Protein AF-O97872-F1 (afdb_monomer_lite)

pLDDT: mean 94.35, std 6.73, range [67.06, 98.69]

Sequence (76 aa):
IKVIGGDDLSTLTGKNVLIVEDIIDTGKTMQTLLSLVKQYNPKMVKVASLLVKRTPRSVGYRPDFVGFEIPDKFVV

InterPro domains:
  IPR000836 Phosphoribosyltransferase domain [PF00156] (8-75)
  IPR000836 Phosphoribosyltransferase domain [cd06223] (12-69)
  IPR029057 Phosphoribosyltransferase-like [G3DSA:3.40.50.2020] (1-76)
  IPR029057 Phosphoribosyltransferase-like [SSF53271] (3-76)
  IPR050408 Hypoxanthine-guanine phosphoribosyltransferase [PTHR43340] (1-76)

Organism: Isoodon macrourus (NCBI:txid37698)

Radius of gyration: 13.33 Å; chains: 1; bounding box: 25×29×32 Å

Foldseek 3Di:
DDDDDPDDLLVQAQAAEEAEEAEDEQCPVVVVVVVVSVVSHHVHYFYAYAEYEPDPSHPPDDGPHYNDYDYPDDDD

Structure (mmCIF, N/CA/C/O backbone):
data_AF-O97872-F1
#
_entry.id   AF-O97872-F1
#
loop_
_atom_site.group_PDB
_atom_site.id
_atom_site.type_symbol
_atom_site.label_atom_id
_atom_site.label_alt_id
_atom_site.label_comp_id
_atom_site.label_asym_id
_atom_site.label_entity_id
_atom_site.label_seq_id
_atom_site.pdbx_PDB_ins_code
_atom_site.Cartn_x
_atom_site.Cartn_y
_atom_site.Cartn_z
_atom_site.occupancy
_atom_site.B_iso_or_equiv
_atom_site.auth_seq_id
_atom_site.auth_comp_id
_atom_site.auth_asym_id
_atom_site.auth_atom_id
_atom_site.pdbx_PDB_model_num
ATOM 1 N N . ILE A 1 1 ? 9.288 5.820 8.557 1.00 67.06 1 ILE A N 1
ATOM 2 C CA . ILE A 1 1 ? 8.279 6.639 7.843 1.00 67.06 1 ILE A CA 1
ATOM 3 C C . ILE A 1 1 ? 7.884 7.805 8.732 1.00 67.06 1 ILE A C 1
ATOM 5 O O . ILE A 1 1 ? 7.717 7.596 9.926 1.00 67.06 1 ILE A O 1
ATOM 9 N N . LYS A 1 2 ? 7.798 9.014 8.179 1.00 76.00 2 LYS A N 1
ATOM 10 C CA . LYS A 1 2 ? 7.282 10.193 8.880 1.00 76.00 2 LYS A CA 1
ATOM 11 C C . LYS A 1 2 ? 5.961 10.549 8.214 1.00 76.00 2 LYS A C 1
ATOM 13 O O . LYS A 1 2 ? 5.955 10.787 7.011 1.00 76.00 2 LYS A O 1
ATOM 18 N N . VAL A 1 3 ? 4.870 10.530 8.971 1.00 79.88 3 VAL A N 1
ATOM 19 C CA . VAL A 1 3 ? 3.570 10.983 8.473 1.00 79.88 3 VAL A CA 1
ATOM 20 C C . VAL A 1 3 ? 3.506 12.489 8.681 1.00 79.88 3 VAL A C 1
ATOM 22 O O . VAL A 1 3 ? 3.791 12.976 9.773 1.00 79.88 3 VAL A O 1
ATOM 25 N N . ILE A 1 4 ? 3.209 13.221 7.614 1.00 82.81 4 ILE A N 1
ATOM 26 C CA . ILE A 1 4 ? 3.028 14.671 7.636 1.00 82.81 4 ILE A CA 1
ATOM 27 C C . ILE A 1 4 ? 1.619 14.918 7.109 1.00 82.81 4 ILE A C 1
ATOM 29 O O . ILE A 1 4 ? 1.298 14.499 6.001 1.00 82.81 4 ILE A O 1
ATOM 33 N N . GLY A 1 5 ? 0.777 15.551 7.918 1.00 78.50 5 GLY A N 1
ATOM 34 C CA . GLY A 1 5 ? -0.623 15.809 7.602 1.00 78.50 5 GLY A CA 1
ATOM 35 C C . GLY A 1 5 ? -1.201 16.871 8.531 1.00 78.50 5 GLY A C 1
ATOM 36 O O . GLY A 1 5 ? -0.565 17.234 9.520 1.00 78.50 5 GLY A O 1
ATOM 37 N N . GLY A 1 6 ? -2.379 17.389 8.178 1.00 70.88 6 GLY A N 1
ATOM 38 C CA . GLY A 1 6 ? -3.075 18.413 8.966 1.00 70.88 6 GLY A CA 1
ATOM 39 C C . GLY A 1 6 ? -3.700 17.886 10.261 1.00 70.88 6 GLY A C 1
ATOM 40 O O . GLY A 1 6 ? -3.869 18.660 11.196 1.00 70.88 6 GLY A O 1
ATOM 41 N N . ASP A 1 7 ? -3.977 16.581 10.331 1.00 71.75 7 ASP A N 1
ATOM 42 C CA . ASP A 1 7 ? -4.681 15.939 11.442 1.00 71.75 7 ASP A CA 1
ATOM 43 C C . ASP A 1 7 ? -3.802 14.915 12.172 1.00 71.75 7 ASP A C 1
ATOM 45 O O . ASP A 1 7 ? -2.955 14.241 11.577 1.00 71.75 7 ASP A O 1
ATOM 49 N N . ASP A 1 8 ? -4.042 14.770 13.476 1.00 84.12 8 ASP A N 1
ATOM 50 C CA . ASP A 1 8 ? -3.446 13.720 14.301 1.00 84.12 8 ASP A CA 1
ATOM 51 C C . ASP A 1 8 ? -3.993 12.338 13.901 1.00 84.12 8 ASP A C 1
ATOM 53 O O . ASP A 1 8 ? -5.195 12.153 13.690 1.00 84.12 8 ASP A O 1
ATOM 57 N N . LEU A 1 9 ? -3.118 11.333 13.850 1.00 87.50 9 LEU A N 1
ATOM 58 C CA . LEU A 1 9 ? -3.475 9.949 13.541 1.00 87.50 9 LEU A CA 1
ATOM 59 C C . LEU A 1 9 ? -4.431 9.332 14.575 1.00 87.50 9 LEU A C 1
ATOM 61 O O . LEU A 1 9 ? -5.140 8.380 14.252 1.00 87.50 9 LEU A O 1
ATOM 65 N N . SER A 1 10 ? -4.517 9.888 15.789 1.00 89.25 10 SER A N 1
ATOM 66 C CA . SER A 1 10 ? -5.516 9.483 16.792 1.00 89.25 10 SER A CA 1
ATOM 67 C C . SER A 1 10 ? -6.964 9.592 16.290 1.00 89.25 10 SER A C 1
ATOM 69 O O . SER A 1 10 ? -7.823 8.801 16.696 1.00 89.25 10 SER A O 1
ATOM 71 N N . THR A 1 11 ? -7.229 10.490 15.335 1.00 92.31 11 THR A N 1
ATOM 72 C CA . THR A 1 11 ? -8.549 10.687 14.711 1.00 92.31 11 THR A CA 1
ATOM 73 C C . THR A 1 11 ? -9.037 9.478 13.904 1.00 92.31 11 THR A C 1
ATOM 75 O O . THR A 1 11 ? -10.234 9.362 13.623 1.00 92.31 11 THR A O 1
ATOM 78 N N . LEU A 1 12 ? -8.141 8.543 13.569 1.00 94.00 12 LEU A N 1
ATOM 79 C CA . LEU A 1 12 ? -8.466 7.317 12.839 1.00 94.00 12 LEU A CA 1
ATOM 80 C C . LEU A 1 12 ? -9.211 6.283 13.697 1.00 94.00 12 LEU A C 1
ATOM 82 O O . LEU A 1 12 ? -9.792 5.343 13.147 1.00 94.00 12 LEU A O 1
ATOM 86 N N . THR A 1 13 ? -9.230 6.454 15.022 1.00 96.69 13 THR A N 1
ATOM 87 C CA . THR A 1 13 ? -9.872 5.522 15.958 1.00 96.69 13 THR A CA 1
ATOM 88 C C . THR A 1 13 ? -11.330 5.265 15.577 1.00 96.69 13 THR A C 1
ATOM 90 O O . THR A 1 13 ? -12.136 6.186 15.431 1.00 96.69 13 THR A O 1
ATOM 93 N N . GLY A 1 14 ? -11.687 3.991 15.398 1.00 97.69 14 GLY A N 1
ATOM 94 C CA . GLY A 1 14 ? -13.047 3.575 15.043 1.00 97.69 14 GLY A CA 1
ATOM 95 C C . GLY A 1 14 ? -13.510 3.970 13.631 1.00 97.69 14 GLY A C 1
ATOM 96 O O . GLY A 1 14 ? -14.669 3.729 13.285 1.00 97.69 14 GLY A O 1
ATOM 97 N N . LYS A 1 15 ? -12.639 4.544 12.790 1.00 97.06 15 LYS A N 1
ATOM 98 C CA . LYS A 1 15 ? -12.955 4.911 11.402 1.00 97.06 15 LYS A CA 1
ATOM 99 C C . LYS A 1 15 ? -12.641 3.778 10.429 1.00 97.06 15 LYS A C 1
ATOM 101 O O . LYS A 1 15 ? -11.791 2.927 10.687 1.00 97.06 15 LYS A O 1
ATOM 106 N N . ASN A 1 16 ? -13.320 3.788 9.286 1.00 98.00 16 ASN A N 1
ATOM 107 C CA . ASN A 1 16 ? -12.901 3.005 8.128 1.00 98.00 16 ASN A CA 1
ATOM 108 C C . ASN A 1 16 ? -11.887 3.841 7.343 1.00 98.00 16 ASN A C 1
ATOM 110 O O . ASN A 1 16 ? -12.210 4.949 6.923 1.00 98.00 16 ASN A O 1
ATOM 114 N N . VAL A 1 17 ? -10.679 3.320 7.163 1.00 96.94 17 VAL A N 1
ATOM 115 C CA . VAL A 1 17 ? -9.556 4.019 6.535 1.00 96.94 17 VAL A CA 1
ATOM 116 C C . VAL A 1 17 ? -9.240 3.360 5.197 1.00 96.94 17 VAL A C 1
ATOM 118 O O . VAL A 1 17 ? -9.031 2.148 5.136 1.00 96.94 17 VAL A O 1
ATOM 121 N N . LEU A 1 18 ? -9.184 4.159 4.132 1.00 97.81 18 LEU A N 1
ATOM 122 C CA . LEU A 1 18 ? -8.660 3.748 2.832 1.00 97.81 18 LEU A CA 1
ATOM 123 C C . LEU A 1 18 ? -7.324 4.452 2.607 1.00 97.81 18 LEU A C 1
ATOM 125 O O . LEU A 1 18 ? -7.275 5.675 2.519 1.00 97.81 18 LEU A O 1
ATOM 129 N N . ILE A 1 19 ? -6.251 3.676 2.517 1.00 96.94 19 ILE A N 1
ATOM 130 C CA . ILE A 1 19 ? -4.938 4.175 2.111 1.00 96.94 19 ILE A CA 1
ATOM 131 C C . ILE A 1 19 ? -4.873 4.097 0.587 1.00 96.94 19 ILE A C 1
ATOM 133 O O . ILE A 1 19 ? -5.170 3.046 0.017 1.00 96.94 19 ILE A O 1
ATOM 137 N N . VAL A 1 20 ? -4.495 5.198 -0.059 1.00 97.81 20 VAL A N 1
ATOM 138 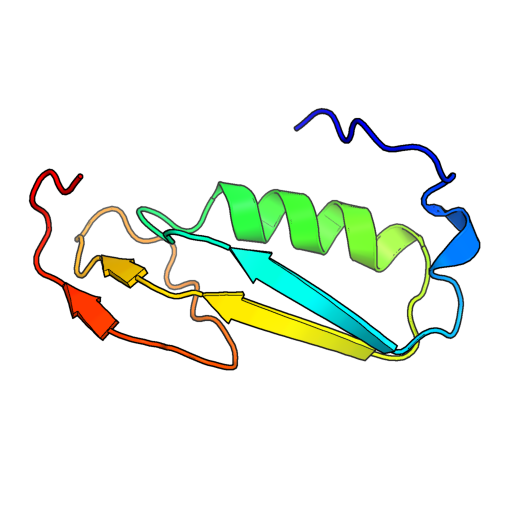C CA . VAL A 1 20 ? -4.361 5.287 -1.516 1.00 97.81 20 VAL A CA 1
ATOM 139 C C . VAL A 1 20 ? -2.901 5.561 -1.852 1.00 97.81 20 VAL A C 1
ATOM 141 O O . VAL A 1 20 ? -2.356 6.574 -1.42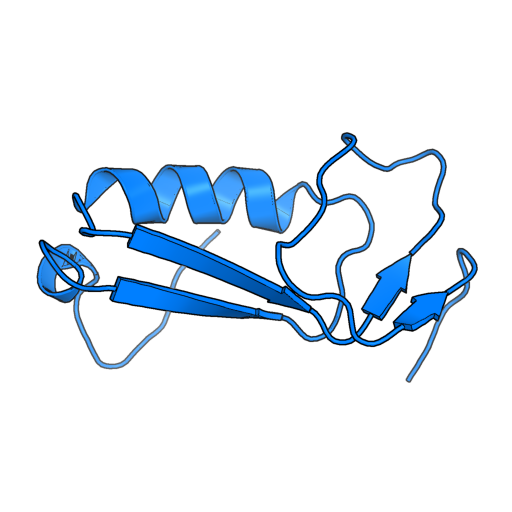7 1.00 97.81 20 VAL A O 1
ATOM 144 N N . GLU A 1 21 ? -2.287 4.653 -2.602 1.00 96.56 21 GLU A N 1
ATOM 145 C CA . GLU A 1 21 ? -0.897 4.740 -3.058 1.00 96.56 21 GLU A CA 1
ATOM 146 C C . GLU A 1 21 ? -0.836 4.830 -4.583 1.00 96.56 21 GLU A C 1
ATOM 148 O O . GLU A 1 21 ? -1.626 4.212 -5.304 1.00 96.56 21 GLU A O 1
ATOM 153 N N . ASP A 1 22 ? 0.158 5.543 -5.088 1.00 97.56 22 ASP A N 1
ATOM 154 C CA . ASP A 1 22 ? 0.477 5.569 -6.510 1.00 97.56 22 ASP A CA 1
ATOM 155 C C . ASP A 1 22 ? 1.106 4.239 -6.958 1.00 97.56 22 ASP A C 1
ATOM 157 O O . ASP A 1 22 ? 0.666 3.642 -7.943 1.00 97.56 22 ASP A O 1
ATOM 161 N N . ILE A 1 23 ? 2.083 3.722 -6.209 1.00 97.81 23 ILE A N 1
ATOM 162 C CA . ILE A 1 23 ? 2.840 2.532 -6.583 1.00 97.81 23 ILE A CA 1
ATOM 163 C C . ILE A 1 23 ? 3.306 1.694 -5.390 1.00 97.81 23 ILE A C 1
ATOM 165 O O . ILE A 1 23 ? 3.968 2.147 -4.460 1.00 97.81 23 ILE A O 1
ATOM 169 N N . ILE A 1 24 ? 3.070 0.389 -5.485 1.00 97.94 24 ILE A N 1
ATOM 170 C CA . ILE A 1 24 ? 3.693 -0.617 -4.631 1.00 97.94 24 ILE A CA 1
ATOM 171 C C . ILE A 1 24 ? 4.797 -1.315 -5.423 1.00 97.94 24 ILE A C 1
ATOM 173 O O . ILE A 1 24 ? 4.537 -2.103 -6.334 1.00 97.94 24 ILE A O 1
ATOM 177 N N . ASP A 1 25 ? 6.044 -1.037 -5.040 1.00 97.31 25 ASP A N 1
ATOM 178 C CA . ASP A 1 25 ? 7.232 -1.728 -5.551 1.00 97.31 25 ASP A CA 1
ATOM 179 C C . ASP A 1 25 ? 7.532 -2.974 -4.696 1.00 97.31 25 ASP A C 1
ATOM 181 O O . ASP A 1 25 ? 6.953 -4.042 -4.885 1.00 97.31 25 ASP A O 1
ATOM 185 N N . THR A 1 26 ? 8.371 -2.827 -3.669 1.00 97.62 26 THR A N 1
ATOM 186 C CA . THR A 1 26 ? 8.714 -3.948 -2.782 1.00 97.62 26 THR A CA 1
ATOM 187 C C . THR A 1 26 ? 7.621 -4.263 -1.767 1.00 97.62 26 THR A C 1
ATOM 189 O O . THR A 1 26 ? 7.557 -5.390 -1.298 1.00 97.62 26 THR A O 1
ATOM 192 N N . GLY A 1 27 ? 6.781 -3.289 -1.397 1.00 96.88 27 GLY A N 1
ATOM 193 C CA . GLY A 1 27 ? 5.763 -3.418 -0.342 1.00 96.88 27 GLY A CA 1
ATOM 194 C C . GLY A 1 27 ? 6.232 -3.076 1.080 1.00 96.88 27 GLY A C 1
ATOM 195 O O . GLY A 1 27 ? 5.420 -3.070 2.004 1.00 96.88 27 GLY A O 1
ATOM 196 N N . LYS A 1 28 ? 7.512 -2.731 1.284 1.00 96.81 28 LYS A N 1
ATOM 197 C CA . LYS A 1 28 ? 8.055 -2.392 2.617 1.00 96.81 28 LYS A CA 1
ATOM 198 C C . LYS A 1 28 ? 7.421 -1.136 3.232 1.00 96.81 28 LYS A C 1
ATOM 200 O O . LYS A 1 28 ? 7.156 -1.111 4.437 1.00 96.81 28 LYS A O 1
ATOM 205 N N . THR A 1 29 ? 7.141 -0.118 2.412 1.00 95.75 29 THR A N 1
ATOM 206 C CA . THR A 1 29 ? 6.434 1.101 2.848 1.00 95.75 29 THR A CA 1
ATOM 207 C C . THR A 1 29 ? 5.079 0.740 3.436 1.00 95.75 29 THR A C 1
ATOM 209 O O . THR A 1 29 ? 4.791 1.113 4.570 1.00 95.75 29 THR A O 1
ATOM 212 N N . MET A 1 30 ? 4.306 -0.086 2.725 1.00 96.44 30 MET A N 1
ATOM 213 C CA . MET A 1 30 ? 2.981 -0.508 3.166 1.00 96.44 30 MET A CA 1
ATOM 214 C C . MET A 1 30 ? 3.006 -1.353 4.434 1.00 96.44 30 MET A C 1
ATOM 216 O O . MET A 1 30 ? 2.196 -1.110 5.324 1.00 96.44 30 MET A O 1
ATOM 220 N N . GLN A 1 31 ? 3.950 -2.289 4.581 1.00 94.94 31 GLN A N 1
ATOM 221 C CA . GLN A 1 31 ? 4.090 -3.042 5.836 1.00 94.94 31 GLN A CA 1
ATOM 222 C C . GLN A 1 31 ? 4.324 -2.115 7.034 1.00 94.94 31 GLN A C 1
ATOM 224 O O . GLN A 1 31 ? 3.691 -2.266 8.082 1.00 94.94 31 GLN A O 1
ATOM 229 N N . THR A 1 32 ? 5.201 -1.126 6.865 1.00 95.12 32 THR A N 1
ATOM 230 C CA . THR A 1 32 ? 5.526 -0.171 7.928 1.00 95.12 32 THR A CA 1
ATOM 231 C C . THR A 1 32 ? 4.339 0.753 8.216 1.00 95.12 32 THR A C 1
ATOM 233 O O . THR A 1 32 ? 3.978 0.947 9.374 1.00 95.12 32 THR A O 1
ATOM 236 N N . LEU A 1 33 ? 3.691 1.283 7.172 1.00 94.94 33 LEU A N 1
ATOM 237 C CA . LEU A 1 33 ? 2.554 2.197 7.291 1.00 94.94 33 LEU A CA 1
ATOM 238 C C . LEU A 1 33 ? 1.347 1.519 7.936 1.00 94.94 33 LEU A C 1
ATOM 240 O O . LEU A 1 33 ? 0.761 2.075 8.858 1.00 94.94 33 LEU A O 1
ATOM 244 N N . LEU A 1 34 ? 1.012 0.296 7.524 1.00 95.50 34 LEU A N 1
ATOM 245 C CA . LEU A 1 34 ? -0.075 -0.463 8.137 1.00 95.50 34 LEU A CA 1
ATOM 246 C C . LEU A 1 34 ? 0.208 -0.778 9.605 1.00 95.50 34 LEU A C 1
ATOM 248 O O . LEU A 1 34 ? -0.708 -0.724 10.420 1.00 95.50 34 LEU A O 1
ATOM 252 N N . SER A 1 35 ? 1.461 -1.081 9.952 1.00 94.75 35 SER A N 1
ATOM 253 C CA . SER A 1 35 ? 1.855 -1.309 11.347 1.00 94.75 35 SER A CA 1
ATOM 254 C C . SER A 1 35 ? 1.696 -0.050 12.200 1.00 94.75 35 SER A C 1
ATOM 256 O O . SER A 1 35 ? 1.305 -0.154 13.357 1.00 94.75 35 SER A O 1
ATOM 258 N N . LEU A 1 36 ? 1.954 1.134 11.636 1.00 93.81 36 LEU A N 1
ATOM 259 C CA . LEU A 1 36 ? 1.715 2.416 12.300 1.00 93.81 36 LEU A CA 1
ATOM 260 C C . LEU A 1 36 ? 0.215 2.708 12.433 1.00 93.81 36 LEU A C 1
ATOM 262 O O . LEU A 1 36 ? -0.269 2.937 13.533 1.00 93.81 36 LEU A O 1
ATOM 266 N N . VAL A 1 37 ? -0.540 2.648 11.334 1.00 94.50 37 VAL A N 1
ATOM 267 C CA . VAL A 1 37 ? -1.975 2.983 11.308 1.00 94.50 37 VAL A CA 1
ATOM 268 C C . VAL A 1 37 ? -2.787 2.070 12.230 1.00 94.50 37 VAL A C 1
ATOM 270 O O . VAL A 1 37 ? -3.687 2.538 12.922 1.00 94.50 37 VAL A O 1
ATOM 273 N N . LYS A 1 38 ? -2.449 0.776 12.304 1.00 94.56 38 LYS A N 1
ATOM 274 C CA . LYS A 1 38 ? -3.132 -0.180 13.190 1.00 94.56 38 LYS A CA 1
ATOM 275 C C . LYS A 1 38 ? -3.000 0.156 14.678 1.00 94.56 38 LYS A C 1
ATOM 277 O O . LYS A 1 38 ? -3.889 -0.218 15.432 1.00 94.56 38 LYS A O 1
ATOM 282 N N . GLN A 1 39 ? -1.954 0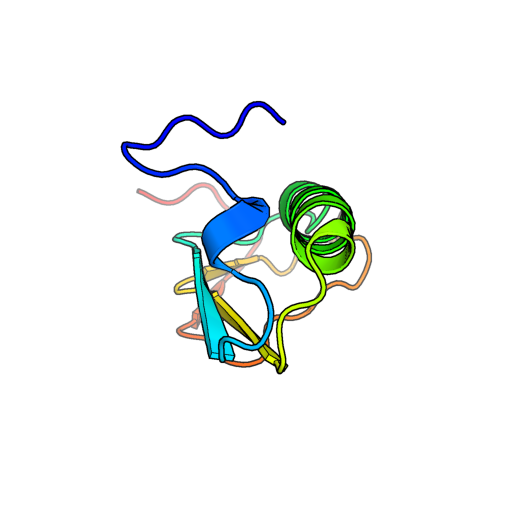.874 15.100 1.00 95.56 39 GLN A N 1
ATOM 283 C CA . GLN A 1 39 ? -1.785 1.287 16.504 1.00 95.56 39 GLN A CA 1
ATOM 284 C C . GLN A 1 39 ? -2.870 2.270 16.964 1.00 95.56 39 GLN A C 1
ATOM 286 O O . GLN A 1 39 ? -3.115 2.394 18.159 1.00 95.56 39 GLN A O 1
ATOM 291 N N . TYR A 1 40 ? -3.556 2.924 16.025 1.00 95.25 40 TYR A N 1
ATOM 292 C CA . TYR A 1 40 ? -4.628 3.880 16.299 1.00 95.25 40 TYR A CA 1
ATOM 293 C C . TYR A 1 40 ? -6.026 3.247 16.262 1.00 95.25 40 TYR A C 1
ATOM 295 O O . TYR A 1 40 ? -7.020 3.959 16.199 1.00 95.25 40 TYR A O 1
ATOM 303 N N . ASN A 1 41 ? -6.125 1.913 16.284 1.00 96.88 41 ASN A N 1
ATOM 304 C CA . ASN A 1 41 ? -7.387 1.165 16.361 1.00 96.88 41 ASN A CA 1
ATOM 305 C C . ASN A 1 41 ? -8.491 1.635 15.381 1.00 96.88 41 ASN A C 1
ATOM 307 O O . ASN A 1 41 ? -9.629 1.898 15.797 1.00 96.88 4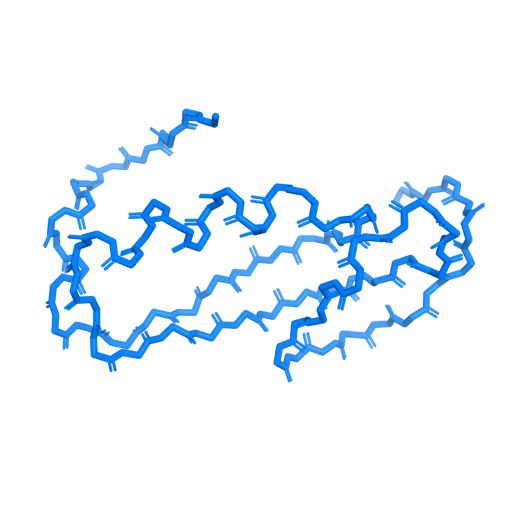1 ASN A O 1
ATOM 311 N N . PRO A 1 42 ? -8.204 1.745 14.069 1.00 97.62 42 PRO A N 1
ATOM 312 C CA . PRO A 1 42 ? -9.249 1.967 13.078 1.00 97.62 42 PRO A CA 1
ATOM 313 C C . PRO A 1 42 ? -10.220 0.779 13.054 1.00 97.62 42 PRO A C 1
ATOM 315 O O . PRO A 1 42 ? -9.834 -0.368 13.280 1.00 97.62 42 PRO A O 1
ATOM 318 N N . LYS A 1 43 ? -11.486 1.037 12.718 1.00 98.25 43 LYS A N 1
ATOM 319 C CA . LYS A 1 43 ? -12.500 -0.015 12.539 1.00 98.25 43 LYS A CA 1
ATOM 320 C C . LYS A 1 43 ? -12.148 -0.941 11.374 1.00 98.25 43 LYS A C 1
ATOM 322 O O . LYS A 1 43 ? -12.412 -2.138 11.425 1.00 98.25 43 LYS A O 1
ATOM 327 N N . MET A 1 44 ? -11.576 -0.377 10.315 1.00 97.94 44 MET A N 1
ATOM 328 C CA . MET A 1 44 ? -11.139 -1.107 9.131 1.00 97.94 44 MET A CA 1
ATOM 329 C C . MET A 1 44 ? -10.005 -0.343 8.459 1.00 97.94 44 MET A C 1
ATOM 331 O O . MET A 1 44 ? -10.032 0.884 8.423 1.00 97.94 44 MET A O 1
ATOM 335 N N . VAL A 1 45 ? -9.052 -1.069 7.875 1.00 97.75 45 VAL A N 1
ATOM 336 C CA . VAL A 1 45 ? -8.058 -0.501 6.960 1.00 97.75 45 VAL A CA 1
ATOM 337 C C . VAL A 1 45 ? -8.106 -1.278 5.656 1.00 97.75 45 VAL A C 1
ATOM 339 O O . VAL A 1 45 ? -8.047 -2.508 5.670 1.00 97.75 45 VAL A O 1
ATOM 342 N N . LYS A 1 46 ? -8.222 -0.555 4.548 1.00 98.31 46 LYS A N 1
ATOM 343 C CA . LYS A 1 46 ? -8.117 -1.076 3.188 1.00 98.31 46 LYS A CA 1
ATOM 344 C C . LYS A 1 46 ? -7.069 -0.289 2.422 1.00 98.31 46 LYS A C 1
ATOM 346 O O . LYS A 1 46 ? -6.800 0.865 2.753 1.00 98.31 46 LYS A O 1
ATOM 351 N N . VAL A 1 47 ? -6.478 -0.911 1.410 1.00 98.50 47 VAL A N 1
ATOM 352 C CA . VAL A 1 47 ? -5.443 -0.284 0.586 1.00 98.50 47 VAL A CA 1
ATOM 353 C C . VAL A 1 47 ? -5.810 -0.384 -0.882 1.00 98.50 47 VAL A C 1
ATOM 355 O O . VAL A 1 47 ? -6.073 -1.473 -1.387 1.00 98.50 47 VAL A O 1
ATOM 358 N N . ALA A 1 48 ? -5.791 0.753 -1.566 1.00 98.69 48 ALA A N 1
ATOM 359 C CA . ALA A 1 48 ? -5.844 0.842 -3.013 1.00 98.69 48 ALA A CA 1
ATOM 360 C C . ALA A 1 48 ? -4.488 1.308 -3.537 1.0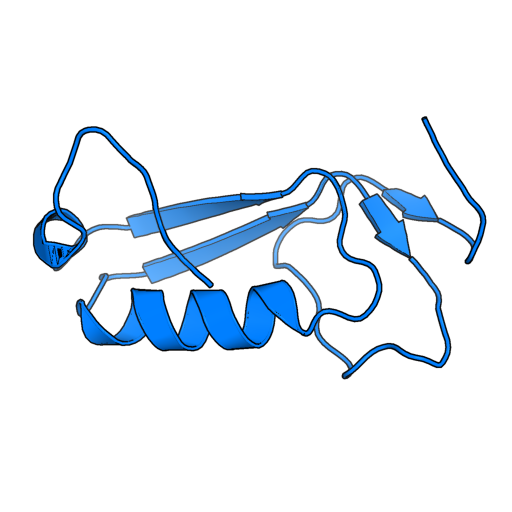0 98.69 48 ALA A C 1
ATOM 362 O O . ALA A 1 48 ? -3.896 2.236 -2.989 1.00 98.69 48 ALA A O 1
ATOM 363 N N . SER A 1 49 ? -4.001 0.677 -4.601 1.00 98.44 49 SER A N 1
ATOM 364 C CA . SER A 1 49 ? -2.823 1.163 -5.310 1.00 98.44 49 SER A CA 1
ATOM 365 C C . SER A 1 49 ? -3.060 1.185 -6.807 1.00 98.44 49 SER A C 1
ATOM 367 O O . SER A 1 49 ? -3.606 0.230 -7.368 1.00 98.44 49 SER A O 1
ATOM 369 N N . LEU A 1 50 ? -2.644 2.275 -7.451 1.00 98.56 50 LEU A N 1
ATOM 370 C CA . LEU A 1 50 ? -2.740 2.390 -8.900 1.00 98.56 50 LEU A CA 1
ATOM 371 C C . LEU A 1 50 ? -1.814 1.380 -9.586 1.00 98.56 50 LEU A C 1
ATOM 373 O O . LEU A 1 50 ? -2.258 0.707 -10.511 1.00 98.56 50 LEU A O 1
ATOM 377 N N . LEU A 1 51 ? -0.571 1.226 -9.124 1.00 98.44 51 LEU A N 1
ATOM 378 C CA . LEU A 1 51 ? 0.428 0.349 -9.738 1.00 98.44 51 LEU A CA 1
ATOM 379 C C . LEU A 1 51 ? 0.992 -0.666 -8.739 1.00 98.44 51 LEU A C 1
ATOM 381 O O . LEU A 1 51 ? 1.438 -0.309 -7.655 1.00 98.44 51 LEU A O 1
ATOM 385 N N . VAL A 1 52 ? 1.084 -1.935 -9.133 1.00 98.25 52 VAL A N 1
ATOM 386 C CA . VAL A 1 52 ? 1.820 -2.961 -8.379 1.00 98.25 52 VAL A CA 1
ATOM 387 C C . VAL A 1 52 ? 2.894 -3.570 -9.271 1.00 98.25 52 VAL A C 1
ATOM 389 O O . VAL A 1 52 ? 2.590 -4.150 -10.315 1.00 98.25 52 VAL A O 1
ATOM 392 N N . LYS A 1 53 ? 4.165 -3.458 -8.873 1.00 98.19 53 LYS A N 1
ATOM 393 C CA . LYS A 1 53 ? 5.273 -4.045 -9.634 1.00 98.19 53 LYS A CA 1
ATOM 394 C C . LYS A 1 53 ? 5.403 -5.538 -9.374 1.00 98.19 53 LYS A C 1
ATOM 396 O O . LYS A 1 53 ? 5.509 -6.001 -8.239 1.00 98.19 53 LYS A O 1
ATOM 401 N N . ARG A 1 54 ? 5.530 -6.299 -10.458 1.00 96.75 54 ARG A N 1
ATOM 402 C CA . ARG A 1 54 ? 5.998 -7.686 -10.435 1.00 96.75 54 ARG A CA 1
ATOM 403 C C . ARG A 1 54 ? 7.518 -7.696 -10.302 1.00 96.75 54 ARG A C 1
ATOM 405 O O . ARG A 1 54 ? 8.231 -7.762 -11.300 1.00 96.75 54 ARG A O 1
ATOM 412 N N . THR A 1 55 ? 7.999 -7.599 -9.065 1.00 96.06 55 THR A N 1
ATOM 413 C CA . THR A 1 55 ? 9.428 -7.616 -8.725 1.00 96.06 55 THR A CA 1
ATOM 414 C C . THR A 1 55 ? 9.762 -8.789 -7.795 1.00 96.06 55 THR A C 1
ATOM 416 O O . THR A 1 55 ? 9.008 -9.053 -6.854 1.00 96.06 55 THR A O 1
ATOM 419 N N . PRO A 1 56 ? 10.906 -9.479 -7.982 1.00 95.75 56 PRO A N 1
ATOM 420 C CA . PRO A 1 56 ? 11.362 -10.513 -7.047 1.00 95.75 56 PRO A CA 1
ATOM 421 C C . PRO A 1 56 ? 11.754 -9.944 -5.673 1.00 95.75 56 PRO A C 1
ATOM 423 O O . PRO A 1 56 ? 11.909 -10.693 -4.717 1.00 95.75 56 PRO A O 1
ATOM 426 N N . ARG A 1 57 ? 11.897 -8.616 -5.551 1.00 96.31 57 ARG A N 1
ATOM 427 C CA . ARG A 1 57 ? 12.180 -7.917 -4.286 1.00 96.31 57 ARG A CA 1
ATOM 428 C C . ARG A 1 57 ? 10.936 -7.721 -3.412 1.00 96.31 57 ARG A C 1
ATOM 430 O O . ARG A 1 57 ? 11.033 -7.104 -2.349 1.00 96.31 57 ARG A O 1
ATOM 437 N N . SER A 1 58 ? 9.773 -8.175 -3.880 1.00 95.38 58 SER A N 1
ATOM 438 C CA . SER A 1 58 ? 8.513 -8.043 -3.160 1.00 95.38 58 SER A CA 1
ATOM 439 C C . SER A 1 58 ? 8.560 -8.813 -1.844 1.00 95.38 58 SER A C 1
ATOM 441 O O . SER A 1 58 ? 8.978 -9.967 -1.800 1.00 95.38 58 SER A O 1
ATOM 443 N N . VAL A 1 59 ? 8.058 -8.197 -0.774 1.00 96.19 59 VAL A N 1
ATOM 444 C CA . VAL A 1 59 ? 7.818 -8.872 0.513 1.00 96.19 59 VAL A CA 1
ATOM 445 C C . VAL A 1 59 ? 6.486 -9.640 0.530 1.00 96.19 59 VAL A C 1
ATOM 447 O O . VAL A 1 59 ? 5.973 -9.969 1.596 1.00 96.19 59 VAL A O 1
ATOM 450 N N . GLY A 1 60 ? 5.885 -9.877 -0.641 1.00 94.19 60 GLY A N 1
ATOM 451 C CA . GLY A 1 60 ? 4.612 -10.586 -0.795 1.00 94.19 60 GLY A CA 1
ATOM 452 C C . GLY A 1 60 ? 3.375 -9.749 -0.462 1.00 94.19 60 GLY A C 1
ATOM 453 O O . GLY A 1 60 ? 2.263 -10.271 -0.472 1.00 94.19 60 GLY A O 1
ATOM 454 N N . TYR A 1 61 ? 3.539 -8.454 -0.175 1.00 95.75 61 TYR A N 1
ATOM 455 C CA . TYR A 1 61 ? 2.418 -7.568 0.126 1.00 95.75 61 TYR A CA 1
ATOM 456 C C . TYR A 1 61 ? 1.542 -7.323 -1.113 1.00 95.75 61 TYR A C 1
ATOM 458 O O . TYR A 1 61 ? 2.055 -7.011 -2.190 1.00 95.75 61 TYR A O 1
ATOM 466 N N . ARG A 1 62 ? 0.216 -7.409 -0.945 1.00 95.25 62 ARG A N 1
ATOM 467 C CA . ARG A 1 62 ? -0.787 -7.121 -1.980 1.00 95.25 62 ARG A CA 1
ATOM 468 C C . ARG A 1 62 ? -1.869 -6.188 -1.417 1.00 95.25 62 ARG A C 1
ATOM 470 O O . ARG A 1 62 ? -2.351 -6.464 -0.319 1.00 95.25 62 ARG A O 1
ATOM 477 N N . PRO A 1 63 ? -2.230 -5.096 -2.118 1.00 97.62 63 PRO A N 1
ATOM 478 C CA . PRO A 1 63 ? -3.326 -4.220 -1.705 1.00 97.62 63 PRO A CA 1
ATOM 479 C C . PRO A 1 63 ? -4.690 -4.873 -1.989 1.00 97.62 63 PRO A C 1
ATOM 481 O O . PRO A 1 63 ? -4.784 -5.795 -2.799 1.00 97.62 63 PRO A O 1
ATOM 484 N N . ASP A 1 64 ? -5.748 -4.373 -1.348 1.00 98.50 64 ASP A N 1
ATOM 485 C CA . ASP A 1 64 ? -7.123 -4.842 -1.564 1.00 98.50 64 ASP A CA 1
ATOM 486 C C . ASP A 1 64 ? -7.661 -4.462 -2.951 1.00 98.50 64 ASP A C 1
ATOM 488 O O . ASP A 1 64 ? -8.471 -5.190 -3.522 1.00 98.50 64 ASP A O 1
ATOM 492 N N . PHE A 1 65 ? -7.204 -3.330 -3.491 1.00 98.62 65 PHE A N 1
ATOM 493 C CA . PHE A 1 65 ? -7.569 -2.845 -4.818 1.00 98.62 65 PHE A CA 1
ATOM 494 C C . PHE A 1 65 ? -6.308 -2.555 -5.637 1.00 98.62 65 PHE A C 1
ATOM 496 O O . PHE A 1 65 ? -5.416 -1.835 -5.182 1.00 98.62 65 PHE A O 1
ATOM 503 N N . VAL A 1 66 ? -6.247 -3.110 -6.849 1.00 98.38 66 VAL A N 1
ATOM 504 C CA . VAL A 1 66 ? -5.128 -2.957 -7.790 1.00 98.38 66 VAL A CA 1
ATOM 505 C C . VAL A 1 66 ? -5.643 -2.293 -9.061 1.00 98.38 66 VAL A C 1
ATOM 507 O O . VAL A 1 66 ? -6.568 -2.813 -9.679 1.00 98.38 66 VAL A O 1
ATOM 510 N N . GLY A 1 67 ? -5.035 -1.176 -9.464 1.00 98.31 67 GLY A N 1
ATOM 511 C CA . GLY A 1 67 ? -5.283 -0.571 -10.775 1.00 98.31 67 GLY A CA 1
ATOM 512 C C . GLY A 1 67 ? -4.622 -1.378 -11.894 1.00 98.31 67 GLY A C 1
ATOM 513 O O . GLY A 1 67 ? -5.300 -1.942 -12.748 1.00 98.31 67 GLY A O 1
ATOM 514 N N . PHE A 1 68 ? -3.292 -1.481 -11.859 1.00 98.19 68 PHE A N 1
ATOM 515 C CA . PHE A 1 68 ? -2.495 -2.184 -12.860 1.00 98.19 68 PHE A CA 1
ATOM 516 C C .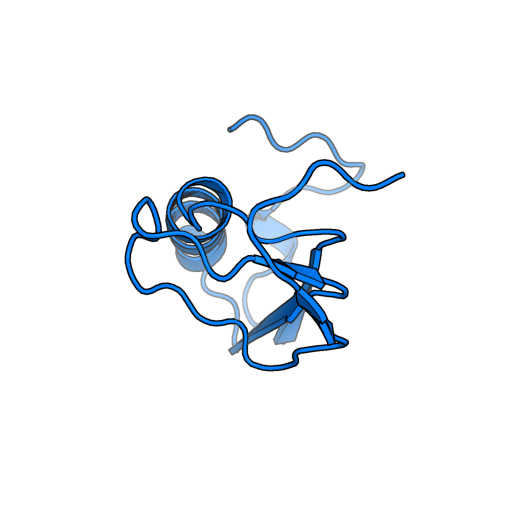 PHE A 1 68 ? -1.351 -2.970 -12.224 1.00 98.19 68 PHE A C 1
ATOM 518 O O . PHE A 1 68 ? -0.611 -2.463 -11.380 1.00 98.19 68 PHE A O 1
ATOM 525 N N . GLU A 1 69 ? -1.134 -4.195 -12.702 1.00 97.88 69 GLU A N 1
ATOM 526 C CA . GLU A 1 69 ? 0.104 -4.920 -12.432 1.00 97.88 69 GLU A CA 1
ATOM 527 C C . GLU A 1 69 ? 1.127 -4.702 -13.548 1.00 97.88 69 GLU A C 1
ATOM 529 O O . GLU A 1 69 ? 0.917 -5.111 -14.697 1.00 97.88 69 GLU A O 1
ATOM 534 N N . ILE A 1 70 ? 2.278 -4.131 -13.200 1.00 98.12 70 ILE A N 1
ATOM 535 C CA . ILE A 1 70 ? 3.306 -3.728 -14.162 1.00 98.12 70 ILE A CA 1
ATOM 536 C C . ILE A 1 70 ? 4.596 -4.555 -14.011 1.00 98.12 70 ILE A C 1
ATOM 538 O O . ILE A 1 70 ? 4.878 -5.077 -12.930 1.00 98.12 70 ILE A O 1
ATOM 542 N N . PRO A 1 71 ? 5.405 -4.713 -15.077 1.00 98.00 71 PRO A N 1
ATOM 543 C CA . PRO A 1 71 ? 6.756 -5.270 -14.964 1.00 98.00 71 PRO A CA 1
ATOM 544 C C . PRO A 1 71 ? 7.656 -4.436 -14.034 1.00 98.00 71 PRO A C 1
ATOM 546 O O . PRO A 1 71 ? 7.387 -3.256 -13.813 1.00 98.00 71 PRO A O 1
ATOM 549 N N . ASP A 1 72 ? 8.763 -5.011 -13.549 1.00 97.56 72 ASP A N 1
ATOM 550 C CA . ASP A 1 72 ? 9.793 -4.266 -12.804 1.00 97.56 72 ASP A CA 1
ATOM 551 C C . ASP A 1 72 ? 10.600 -3.352 -13.744 1.00 97.56 72 ASP A C 1
ATOM 553 O O . ASP A 1 72 ? 11.715 -3.656 -14.166 1.00 97.56 72 ASP A O 1
ATOM 557 N N . LYS A 1 73 ? 9.972 -2.244 -14.141 1.00 96.44 73 LYS A N 1
ATOM 558 C CA . LYS A 1 73 ? 10.554 -1.164 -14.935 1.00 96.44 73 LYS A CA 1
ATOM 559 C C . LYS A 1 73 ? 10.282 0.173 -14.256 1.00 96.44 73 LYS A C 1
ATOM 561 O O . LYS A 1 73 ? 9.381 0.302 -13.426 1.00 96.44 73 LYS A O 1
ATOM 566 N N . PHE A 1 74 ? 11.091 1.163 -14.601 1.00 96.00 74 PHE A N 1
ATOM 567 C CA . PHE A 1 74 ? 10.840 2.544 -14.214 1.00 96.00 74 PHE A CA 1
ATOM 568 C C . PHE A 1 74 ? 9.634 3.094 -14.993 1.00 96.00 74 PHE A C 1
ATOM 570 O O . PHE A 1 74 ? 9.486 2.792 -16.177 1.00 96.00 74 PHE A O 1
ATOM 577 N N . VAL A 1 75 ? 8.776 3.859 -14.318 1.00 95.12 75 VAL A N 1
ATOM 578 C CA . VAL A 1 75 ? 7.531 4.442 -14.847 1.00 95.12 75 VAL A CA 1
ATOM 579 C C . VAL A 1 75 ? 7.409 5.890 -14.367 1.00 95.12 75 VAL A C 1
ATOM 581 O O . VAL A 1 75 ? 7.970 6.217 -13.319 1.00 95.12 75 VAL A O 1
ATOM 584 N N . VAL A 1 76 ? 6.714 6.729 -15.141 1.00 92.00 76 VAL A N 1
ATOM 585 C CA . VAL A 1 76 ? 6.449 8.156 -14.876 1.00 92.00 76 VAL A CA 1
ATOM 586 C C . VAL A 1 76 ? 4.994 8.496 -15.146 1.00 92.00 76 VAL A C 1
ATOM 588 O O . VAL A 1 76 ? 4.398 7.805 -16.005 1.00 92.00 76 VAL A O 1
#

Secondary structure (DSSP, 8-state):
-----SS-GGGGTT-EEEEEEEEESSSHHHHHHHHHHHTT--SEEEEEEEEEEE-TT--S---SEEEEEEESS---